Protein AF-A0A222MXR3-F1 (afdb_monomer_lite)

Organism: NCBI:txid522484

Secondary structure (DSSP, 8-state):
-HHHHHHHHHHHHHHHHHIIIIIHHHHHSPPPPTT----S-HHHHHHHHHHHHHHHHHHHHHHHHHHHHHHHH----SSHHHHHHHHHHHHHHHHHIIIIIIHHHHHHHHHHHTTSS-GGGGGSHHHHHHHHHHHHHHHHHHHHHHHHHHHHHHHHHHHHHTT-

Foldseek 3Di:
DLVVLLVLLVVLLVLLVCLVPPVLCCLQPPPQPPVRDDPDDPLRSLLVSLVSLLVSLVSQLVSLVVQLVVLQPDPDDPCSVVLNVLSVVLNVLSCCLNPVQSVVSNVQSVCCVVVVDPPCVCVDPVVVVSVVVSVVSSVVSSVSSVVSSVVSVVVVVVVVVVVD

InterPro domains:
  IPR025423 TMEM205-like [PF13664] (7-109)

Sequence (164 aa):
MRAVNLLLLASVIGIELFIGIVVTSYIFYPPSGLDGEILLDRFESGLIMTQIFLKFAYFLLFVSFVNAVYESFSKDKKLKILKIILSVIILALSLLFLFYYTLPMLDFQVQVMSKELDISYFASEDFASFHKQSELLAKILVIFQAILFFLSFKTADKAYNDKS

pLDDT: mean 90.75, std 10.68, range [54.34, 98.62]

Radius of gyration: 19.36 Å; chains: 1; bounding box: 43×36×61 Å

Structure (mmCIF, N/CA/C/O backbone):
data_AF-A0A222MXR3-F1
#
_entry.id   AF-A0A222MXR3-F1
#
loop_
_atom_site.group_PDB
_atom_site.id
_atom_site.type_symbol
_atom_site.label_atom_id
_atom_site.label_alt_id
_atom_site.label_comp_id
_atom_site.label_asym_id
_atom_site.label_entity_id
_atom_site.label_seq_id
_atom_site.pdbx_PDB_ins_code
_atom_site.Cartn_x
_atom_site.Cartn_y
_atom_site.Cartn_z
_atom_site.occupancy
_atom_site.B_iso_or_equiv
_atom_site.auth_seq_id
_atom_site.auth_comp_id
_atom_site.auth_asym_id
_atom_site.auth_atom_id
_atom_site.pdbx_PDB_model_num
ATOM 1 N N . MET A 1 1 ? -16.760 -10.266 14.654 1.00 69.56 1 MET A N 1
ATOM 2 C CA . MET A 1 1 ? -16.105 -9.229 13.818 1.00 69.56 1 MET A CA 1
ATOM 3 C C . MET A 1 1 ? -14.721 -8.811 14.332 1.00 69.56 1 MET A C 1
ATOM 5 O O . MET A 1 1 ? -13.843 -8.624 13.508 1.00 69.56 1 MET A O 1
ATOM 9 N N . ARG A 1 2 ? -14.469 -8.742 15.654 1.00 80.12 2 ARG A N 1
ATOM 10 C CA . ARG A 1 2 ? -13.138 -8.424 16.231 1.00 80.12 2 ARG A CA 1
ATOM 11 C C . ARG A 1 2 ? -11.989 -9.319 15.750 1.00 80.12 2 ARG A C 1
ATOM 13 O O . ARG A 1 2 ? -11.009 -8.809 15.226 1.00 80.12 2 ARG A O 1
ATOM 20 N N . ALA A 1 3 ? -12.132 -10.635 15.912 1.00 86.69 3 ALA A N 1
ATOM 21 C CA . ALA A 1 3 ? -11.108 -11.598 15.501 1.00 86.69 3 ALA A CA 1
ATOM 22 C C . ALA A 1 3 ? -10.828 -11.537 13.991 1.00 86.69 3 ALA A C 1
ATOM 24 O O . ALA A 1 3 ? -9.678 -11.588 13.583 1.00 86.69 3 ALA A O 1
ATOM 25 N N . VAL A 1 4 ? -11.873 -11.337 13.179 1.00 90.12 4 VAL A N 1
ATOM 26 C CA . VAL A 1 4 ? -11.747 -11.173 11.723 1.00 90.12 4 VAL A CA 1
ATOM 27 C C . VAL A 1 4 ? -10.930 -9.925 11.379 1.00 90.12 4 VAL A C 1
ATOM 29 O O . VAL A 1 4 ? -10.021 -10.020 10.569 1.00 90.12 4 VAL A O 1
ATOM 32 N N . ASN A 1 5 ? -11.180 -8.782 12.030 1.00 91.25 5 ASN A N 1
ATOM 33 C CA . ASN A 1 5 ? -10.395 -7.564 11.791 1.00 91.25 5 ASN A CA 1
ATOM 34 C C . ASN A 1 5 ? -8.907 -7.747 12.141 1.00 91.25 5 ASN A C 1
ATOM 36 O O . ASN A 1 5 ? -8.036 -7.340 11.378 1.00 91.25 5 ASN A O 1
ATOM 40 N N . LEU A 1 6 ? -8.616 -8.385 13.280 1.00 93.50 6 LEU A N 1
ATOM 41 C CA . LEU A 1 6 ? -7.241 -8.678 13.695 1.00 93.50 6 LEU A CA 1
ATOM 42 C C . LEU A 1 6 ? -6.551 -9.661 12.745 1.00 93.50 6 LEU A C 1
ATOM 44 O O . LEU A 1 6 ? -5.390 -9.450 12.410 1.00 93.50 6 LEU A O 1
ATOM 48 N N . LEU A 1 7 ? -7.266 -10.696 12.294 1.00 96.25 7 LEU A N 1
ATOM 49 C CA . LEU A 1 7 ? -6.756 -11.653 11.318 1.00 96.25 7 LEU A CA 1
ATOM 50 C C . LEU A 1 7 ? -6.414 -10.951 10.002 1.00 96.25 7 LEU A C 1
ATOM 52 O O . LEU A 1 7 ? -5.306 -11.117 9.513 1.00 96.25 7 LEU A O 1
ATOM 56 N N . LEU A 1 8 ? -7.321 -10.125 9.471 1.00 96.50 8 LEU A N 1
ATOM 57 C CA . LEU A 1 8 ? -7.091 -9.386 8.228 1.00 96.50 8 LEU A CA 1
ATOM 58 C C . LEU A 1 8 ? -5.893 -8.431 8.336 1.00 96.50 8 LEU A C 1
ATOM 60 O O . LEU A 1 8 ? -5.054 -8.422 7.439 1.00 96.50 8 LEU A O 1
ATOM 64 N N . LEU A 1 9 ? -5.771 -7.676 9.438 1.00 96.31 9 LEU A N 1
ATOM 65 C CA . LEU A 1 9 ? -4.597 -6.827 9.683 1.00 96.31 9 LEU A CA 1
ATOM 66 C C . LEU A 1 9 ? -3.303 -7.649 9.717 1.00 96.31 9 LEU A C 1
ATOM 68 O O . LEU A 1 9 ? -2.341 -7.298 9.041 1.00 96.31 9 LEU A O 1
ATOM 72 N N . ALA A 1 10 ? -3.286 -8.753 10.468 1.00 97.25 10 ALA A N 1
ATOM 73 C CA . ALA A 1 10 ? -2.116 -9.623 10.558 1.00 97.25 10 ALA A CA 1
ATOM 74 C C . ALA A 1 10 ? -1.749 -10.243 9.200 1.00 97.25 10 ALA A C 1
ATOM 76 O O . ALA A 1 10 ? -0.568 -10.335 8.870 1.00 97.25 10 ALA A O 1
ATOM 77 N N . SER A 1 11 ? -2.745 -10.631 8.397 1.00 97.75 11 SER A N 1
ATOM 78 C CA . SER A 1 11 ? -2.530 -11.166 7.052 1.00 97.75 11 SER A CA 1
ATOM 79 C C . SER A 1 11 ? -1.871 -10.146 6.130 1.00 97.75 11 SER A C 1
ATOM 81 O O . SER A 1 11 ? -0.906 -10.498 5.461 1.00 97.75 11 SER A O 1
ATOM 83 N N . VAL A 1 12 ? -2.340 -8.894 6.104 1.00 97.88 12 VAL A N 1
ATOM 84 C CA . VAL A 1 12 ? -1.731 -7.851 5.258 1.00 97.88 12 VAL A CA 1
ATOM 85 C C . VAL A 1 12 ? -0.287 -7.586 5.669 1.00 97.88 12 VAL A C 1
ATOM 87 O O . VAL A 1 12 ? 0.586 -7.633 4.809 1.00 97.88 12 VAL A O 1
ATOM 90 N N . ILE A 1 13 ? -0.021 -7.423 6.969 1.00 98.19 13 ILE A N 1
ATOM 91 C CA . ILE A 1 13 ? 1.339 -7.224 7.495 1.00 98.19 13 ILE A CA 1
ATOM 92 C C . ILE A 1 13 ? 2.255 -8.384 7.078 1.00 98.19 13 ILE A C 1
ATOM 94 O O . ILE A 1 13 ? 3.368 -8.170 6.602 1.00 98.19 13 ILE A O 1
ATOM 98 N N . GLY A 1 14 ? 1.787 -9.625 7.248 1.00 97.94 14 GLY A N 1
ATOM 99 C CA . GLY A 1 14 ? 2.554 -10.818 6.897 1.00 97.94 14 GLY A CA 1
ATOM 100 C C . GLY A 1 14 ? 2.844 -10.920 5.400 1.00 97.94 14 GLY A C 1
ATOM 101 O O . GLY A 1 14 ? 3.978 -11.205 5.019 1.00 97.94 14 GLY A O 1
ATOM 102 N N . ILE A 1 15 ? 1.845 -10.653 4.553 1.00 98.06 15 ILE A N 1
ATOM 103 C CA . ILE A 1 15 ? 2.003 -10.657 3.093 1.00 98.06 15 ILE A CA 1
ATOM 104 C C . ILE A 1 15 ? 2.985 -9.565 2.660 1.00 98.06 15 ILE A C 1
ATOM 106 O O . ILE A 1 15 ? 3.874 -9.844 1.863 1.00 98.06 15 ILE A O 1
ATOM 110 N N . GLU A 1 16 ? 2.868 -8.352 3.199 1.00 97.06 16 GLU A N 1
ATOM 111 C CA . GLU A 1 16 ? 3.726 -7.222 2.834 1.00 97.06 16 GLU A CA 1
ATOM 112 C C . GLU A 1 16 ? 5.199 -7.491 3.173 1.00 97.06 16 GLU A C 1
ATOM 114 O O . GLU A 1 16 ? 6.079 -7.312 2.330 1.00 97.06 16 GLU A O 1
ATOM 119 N N . LEU A 1 17 ? 5.468 -8.019 4.373 1.00 97.56 17 LEU A N 1
ATOM 120 C CA . LEU A 1 17 ? 6.814 -8.429 4.783 1.00 97.56 17 LEU A CA 1
ATOM 121 C C . LEU A 1 17 ? 7.351 -9.585 3.932 1.00 97.56 17 LEU A C 1
ATOM 123 O O . LEU A 1 17 ? 8.517 -9.570 3.535 1.00 97.56 17 LEU A O 1
ATOM 127 N N . PHE A 1 18 ? 6.514 -10.581 3.631 1.00 97.81 18 PHE A N 1
ATOM 128 C CA . PHE A 1 18 ? 6.911 -11.714 2.800 1.00 97.81 18 PHE A CA 1
ATOM 129 C C . PHE A 1 18 ? 7.252 -11.273 1.373 1.00 97.81 18 PHE A C 1
ATOM 131 O O . PHE A 1 18 ? 8.280 -11.685 0.835 1.00 97.81 18 PHE A O 1
ATOM 138 N N . ILE A 1 19 ? 6.440 -10.387 0.788 1.00 96.88 19 ILE A N 1
ATOM 139 C CA . ILE A 1 19 ? 6.707 -9.804 -0.526 1.00 96.88 19 ILE A CA 1
ATOM 140 C C . ILE A 1 19 ? 8.023 -9.020 -0.491 1.00 96.88 19 ILE A C 1
ATOM 142 O O . ILE A 1 19 ? 8.923 -9.296 -1.280 1.00 96.88 19 ILE A O 1
ATOM 146 N N . GLY A 1 20 ? 8.162 -8.090 0.458 1.00 93.19 20 GLY A N 1
ATOM 147 C CA . GLY A 1 20 ? 9.313 -7.193 0.540 1.00 93.19 20 GLY A CA 1
ATOM 148 C C . GLY A 1 20 ? 10.649 -7.907 0.758 1.00 93.19 20 GLY A C 1
ATOM 149 O O . GLY A 1 20 ? 11.654 -7.488 0.189 1.00 93.19 20 GLY A O 1
ATOM 150 N N . ILE A 1 21 ? 10.665 -8.992 1.537 1.00 93.19 21 ILE A N 1
ATOM 151 C CA . ILE A 1 21 ? 11.896 -9.694 1.928 1.00 93.19 21 ILE A CA 1
ATOM 152 C C . ILE A 1 21 ? 12.146 -10.922 1.042 1.00 93.19 21 ILE A C 1
ATOM 154 O O . ILE A 1 21 ? 13.214 -11.063 0.441 1.00 93.19 21 ILE A O 1
ATOM 158 N N . VAL A 1 22 ? 11.174 -11.832 0.965 1.00 94.12 22 VAL A N 1
ATOM 159 C CA . VAL A 1 22 ? 11.365 -13.159 0.360 1.00 94.12 22 VAL A CA 1
ATOM 160 C C . VAL A 1 22 ? 11.093 -13.124 -1.139 1.00 94.12 22 VAL A C 1
ATOM 162 O O . VAL A 1 22 ? 11.908 -13.592 -1.927 1.00 94.12 22 VAL A O 1
ATOM 165 N N . VAL A 1 23 ? 9.968 -12.546 -1.557 1.00 93.50 23 VAL A N 1
ATOM 166 C CA . VAL A 1 23 ? 9.587 -12.543 -2.978 1.00 93.50 23 VAL A CA 1
ATOM 167 C C . VAL A 1 23 ? 10.529 -11.656 -3.792 1.00 93.50 23 VAL A C 1
ATOM 169 O O . VAL A 1 23 ? 11.024 -12.096 -4.826 1.00 93.50 23 VAL A O 1
ATOM 172 N N . THR A 1 24 ? 10.847 -10.451 -3.304 1.00 91.50 24 THR A N 1
ATOM 173 C CA . THR A 1 24 ? 11.801 -9.548 -3.970 1.00 91.50 24 THR A CA 1
ATOM 174 C C . THR A 1 24 ? 13.162 -10.211 -4.184 1.00 91.50 24 THR A C 1
ATOM 176 O O . THR A 1 24 ? 13.719 -10.124 -5.276 1.00 91.50 24 THR A O 1
ATOM 179 N N . SER A 1 25 ? 13.705 -10.890 -3.164 1.00 89.19 25 SER A N 1
ATOM 180 C CA . SER A 1 25 ? 15.018 -11.535 -3.282 1.00 89.19 25 SER A CA 1
ATOM 181 C C . SER A 1 25 ? 15.008 -12.655 -4.319 1.00 89.19 25 SER A C 1
ATOM 183 O O . SER A 1 25 ? 15.924 -12.732 -5.130 1.00 89.19 25 SER A O 1
ATOM 185 N N . TYR A 1 26 ? 13.947 -13.459 -4.364 1.00 88.50 26 TYR A N 1
ATOM 186 C CA . TYR A 1 26 ? 13.839 -14.552 -5.328 1.00 88.50 26 TYR A CA 1
ATOM 187 C C . TYR A 1 26 ? 13.622 -14.075 -6.773 1.00 88.50 26 TYR A C 1
ATOM 189 O O . TYR A 1 26 ? 14.136 -14.685 -7.706 1.00 88.50 26 TYR A O 1
ATOM 197 N N . ILE A 1 27 ? 12.880 -12.979 -6.969 1.00 90.00 27 ILE A N 1
ATOM 198 C CA . ILE A 1 27 ? 12.574 -12.439 -8.304 1.00 90.00 27 ILE A CA 1
ATOM 199 C C . ILE A 1 27 ? 13.766 -11.695 -8.916 1.00 90.00 27 ILE A C 1
ATOM 201 O O . ILE A 1 27 ? 14.009 -11.821 -10.115 1.00 90.00 27 ILE A O 1
ATOM 205 N N . PHE A 1 28 ? 14.496 -10.903 -8.126 1.00 87.62 28 PHE A N 1
ATOM 206 C CA . PHE A 1 28 ? 15.604 -10.081 -8.635 1.00 87.62 28 PHE A CA 1
ATOM 207 C C . PHE A 1 28 ? 16.979 -10.746 -8.526 1.00 87.62 28 PHE A C 1
ATOM 209 O O . PHE A 1 28 ? 17.922 -10.285 -9.166 1.00 87.62 28 PHE A O 1
ATOM 216 N N . TYR A 1 29 ? 17.101 -11.817 -7.739 1.00 85.69 29 TYR A N 1
ATOM 217 C CA . TYR A 1 29 ? 18.329 -12.599 -7.592 1.00 85.69 29 TYR A CA 1
ATOM 218 C C . TYR A 1 29 ? 18.022 -14.100 -7.706 1.00 85.69 29 TYR A C 1
ATOM 220 O O . TYR A 1 29 ? 18.247 -14.848 -6.747 1.00 85.69 29 TYR A O 1
ATOM 228 N N . PRO A 1 30 ? 17.470 -14.560 -8.847 1.00 76.50 30 PRO A N 1
ATOM 229 C CA . PRO A 1 30 ? 17.190 -15.974 -9.037 1.00 76.50 30 PRO A CA 1
ATOM 230 C C . PRO A 1 30 ? 18.495 -16.782 -8.936 1.00 76.50 30 PRO A C 1
ATOM 232 O O . PRO A 1 30 ? 19.549 -16.300 -9.367 1.00 76.50 30 PRO A O 1
ATOM 235 N N . PRO A 1 31 ? 18.460 -18.008 -8.380 1.00 70.12 31 PRO A N 1
ATOM 236 C CA . PRO A 1 31 ? 19.606 -18.903 -8.447 1.00 70.12 31 PRO A CA 1
ATOM 237 C C . PRO A 1 31 ? 20.014 -19.070 -9.914 1.00 70.12 31 PRO A C 1
ATOM 239 O O . PRO A 1 31 ? 19.149 -19.253 -10.771 1.00 70.12 31 PRO A O 1
ATOM 242 N N . SER A 1 32 ? 21.312 -19.009 -10.206 1.00 63.72 32 SER A N 1
ATOM 243 C CA . SER A 1 32 ? 21.830 -19.315 -11.542 1.00 63.72 32 SER A CA 1
ATOM 244 C C . SER A 1 32 ? 21.294 -20.671 -12.005 1.00 63.72 32 SER A C 1
ATOM 246 O O . SER A 1 32 ? 21.290 -21.623 -11.217 1.00 63.72 32 SER A O 1
ATOM 248 N N . GLY A 1 33 ? 20.843 -20.755 -13.262 1.00 60.66 33 GLY A N 1
ATOM 249 C CA . GLY A 1 33 ? 20.399 -22.017 -13.855 1.00 60.66 33 GLY A CA 1
ATOM 250 C C . GLY A 1 33 ? 21.488 -23.095 -13.794 1.00 60.66 33 GLY A C 1
ATOM 251 O O . GLY A 1 33 ? 22.650 -22.802 -13.506 1.00 60.66 33 GLY A O 1
ATOM 252 N N . LEU A 1 34 ? 21.122 -24.345 -14.096 1.00 56.44 34 LEU A N 1
ATOM 253 C CA . LEU A 1 34 ? 22.047 -25.493 -14.088 1.00 56.44 34 LEU A CA 1
ATOM 254 C C . LEU A 1 34 ? 23.308 -25.268 -14.953 1.00 56.44 34 LEU A C 1
ATOM 256 O O . LEU A 1 34 ? 24.346 -25.843 -14.642 1.00 56.44 34 LEU A O 1
ATOM 260 N N . ASP A 1 35 ? 23.235 -24.361 -15.936 1.00 60.47 35 ASP A N 1
ATOM 261 C CA . ASP A 1 35 ? 24.318 -24.001 -16.861 1.00 60.47 35 ASP A CA 1
ATOM 262 C C . ASP A 1 35 ? 24.789 -22.529 -16.748 1.00 60.47 35 ASP A C 1
ATOM 264 O O . ASP A 1 35 ? 25.493 -22.023 -17.618 1.00 60.47 35 ASP A O 1
ATOM 268 N N . GLY A 1 36 ? 24.415 -21.807 -15.682 1.00 61.97 36 GLY A N 1
ATOM 269 C CA . GLY A 1 36 ? 24.824 -20.406 -15.481 1.00 61.97 36 GLY A CA 1
ATOM 270 C C . GLY A 1 36 ? 24.049 -19.366 -16.305 1.00 61.97 36 GLY A C 1
ATOM 271 O O . GLY A 1 36 ? 24.443 -18.200 -16.338 1.00 61.97 36 GLY A O 1
ATOM 272 N N . GLU A 1 37 ? 2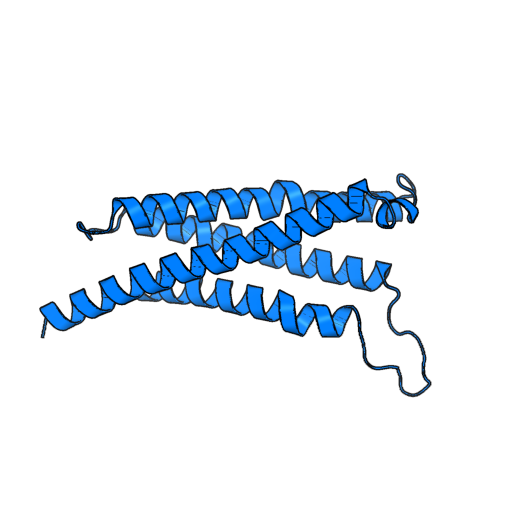2.946 -19.758 -16.947 1.00 64.25 37 GLU A N 1
ATOM 273 C CA . GLU A 1 37 ? 22.083 -18.852 -17.714 1.00 64.25 37 GLU A CA 1
ATOM 274 C C . GLU A 1 37 ? 21.338 -17.847 -16.815 1.00 64.25 37 GLU A C 1
ATOM 276 O O . GLU A 1 37 ? 20.877 -18.176 -15.715 1.00 64.25 37 GLU A O 1
ATOM 281 N N . ILE A 1 38 ? 21.204 -16.609 -17.308 1.00 63.25 38 ILE A N 1
ATOM 282 C CA . ILE A 1 38 ? 20.361 -15.570 -16.705 1.00 63.25 38 ILE A CA 1
ATOM 283 C C . ILE A 1 38 ? 18.904 -15.941 -16.996 1.00 63.25 38 ILE A C 1
ATOM 285 O O . ILE A 1 38 ? 18.461 -15.856 -18.136 1.00 63.25 38 ILE A O 1
ATOM 289 N N . LEU A 1 39 ? 18.171 -16.372 -15.965 1.00 65.06 39 LEU A N 1
ATOM 290 C CA . LEU A 1 39 ? 16.799 -16.876 -16.108 1.00 65.06 39 LEU A CA 1
ATOM 291 C C . LEU A 1 39 ? 15.755 -15.775 -16.363 1.00 65.06 39 LEU A C 1
ATOM 293 O O . LEU A 1 39 ? 14.717 -16.060 -16.952 1.00 65.06 39 LEU A O 1
ATOM 297 N N . LEU A 1 40 ? 16.009 -14.550 -15.893 1.00 74.25 40 LEU A N 1
ATOM 298 C CA . LEU A 1 40 ? 15.144 -13.377 -16.054 1.00 74.25 40 LEU A CA 1
ATOM 299 C C . LEU A 1 40 ? 16.012 -12.124 -16.180 1.00 74.25 40 LEU A C 1
ATOM 301 O O . LEU A 1 40 ? 16.896 -11.904 -15.345 1.00 74.25 40 LEU A O 1
ATOM 305 N N . ASP A 1 41 ? 15.747 -11.286 -17.183 1.00 86.38 41 ASP A N 1
ATOM 306 C CA . ASP A 1 41 ? 16.310 -9.934 -17.208 1.00 86.38 41 ASP A CA 1
ATOM 307 C C . ASP A 1 41 ? 15.671 -9.055 -16.113 1.00 86.38 41 ASP A C 1
ATOM 309 O O . ASP A 1 41 ? 14.537 -9.281 -15.681 1.00 86.38 41 ASP A O 1
ATOM 313 N N . ARG A 1 42 ? 16.374 -8.004 -15.662 1.00 86.56 42 ARG A N 1
ATOM 314 C CA . ARG A 1 42 ? 15.861 -7.089 -14.625 1.00 86.56 42 ARG A CA 1
ATOM 315 C C . ARG A 1 42 ? 14.511 -6.485 -14.992 1.00 86.56 42 ARG A C 1
ATOM 317 O O . ARG A 1 42 ? 13.690 -6.282 -14.095 1.00 86.56 42 ARG A O 1
ATOM 324 N N . PHE A 1 43 ? 14.286 -6.174 -16.269 1.00 90.44 43 PHE A N 1
ATOM 325 C CA . PHE A 1 43 ? 13.003 -5.638 -16.706 1.00 90.44 43 PHE A CA 1
ATOM 326 C C . PHE A 1 43 ? 11.886 -6.680 -16.559 1.00 90.44 43 PHE A C 1
ATOM 328 O O . PHE A 1 43 ? 10.827 -6.369 -16.015 1.00 90.44 43 PHE A O 1
ATOM 335 N N . GLU A 1 44 ? 12.145 -7.932 -16.937 1.00 91.38 44 GLU A N 1
ATOM 336 C CA . GLU A 1 44 ? 11.195 -9.044 -16.804 1.00 91.38 44 GLU A CA 1
ATOM 337 C C . GLU A 1 44 ? 10.864 -9.341 -15.336 1.00 91.38 44 GLU A C 1
ATOM 339 O O . GLU A 1 44 ? 9.691 -9.456 -14.970 1.00 91.38 44 GLU A O 1
ATOM 344 N N . SER A 1 45 ? 11.875 -9.363 -14.464 1.00 92.69 45 SER A N 1
ATOM 345 C CA . SER A 1 45 ? 11.688 -9.429 -13.009 1.00 92.69 45 SER A CA 1
ATOM 346 C C . SER A 1 45 ? 10.809 -8.279 -12.500 1.00 92.69 45 SER A C 1
ATOM 348 O O . SER A 1 45 ? 9.907 -8.486 -11.683 1.00 92.69 45 SER A O 1
ATOM 350 N N . GLY A 1 46 ? 11.021 -7.067 -13.023 1.00 93.69 46 GLY A N 1
ATOM 351 C CA . GLY A 1 46 ? 10.201 -5.894 -12.733 1.00 93.69 46 GLY A CA 1
ATOM 352 C C . GLY A 1 46 ? 8.736 -6.052 -13.151 1.00 93.69 46 GLY A C 1
ATOM 353 O O . GLY A 1 46 ? 7.849 -5.672 -12.386 1.00 93.69 46 GLY A O 1
ATOM 354 N N . LEU A 1 47 ? 8.459 -6.643 -14.318 1.00 95.44 47 LEU A N 1
ATOM 355 C CA . LEU A 1 47 ? 7.090 -6.916 -14.779 1.00 95.44 47 LEU A CA 1
ATOM 356 C C . LEU A 1 47 ? 6.357 -7.857 -13.815 1.00 95.44 47 LEU A C 1
ATOM 358 O O . LEU A 1 47 ? 5.218 -7.593 -13.422 1.00 95.44 47 LEU A O 1
ATOM 362 N N . ILE A 1 48 ? 7.023 -8.934 -13.387 1.00 95.50 48 ILE A N 1
ATOM 363 C CA . ILE A 1 48 ? 6.452 -9.897 -12.435 1.00 95.50 48 ILE A CA 1
ATOM 364 C C . ILE A 1 48 ? 6.180 -9.212 -11.089 1.00 95.50 48 ILE A C 1
ATOM 366 O O . ILE A 1 48 ? 5.088 -9.358 -10.530 1.00 95.50 48 ILE A O 1
ATOM 370 N N . MET A 1 49 ? 7.138 -8.430 -10.580 1.00 95.38 49 MET A N 1
ATOM 371 C CA . MET A 1 49 ? 7.001 -7.756 -9.288 1.00 95.38 49 MET A CA 1
ATOM 372 C C . MET A 1 49 ? 5.838 -6.756 -9.276 1.00 95.38 49 MET A C 1
ATOM 374 O O . MET A 1 49 ? 5.059 -6.736 -8.319 1.00 95.38 49 MET A O 1
ATOM 378 N N . THR A 1 50 ? 5.656 -5.978 -10.347 1.00 96.56 50 THR A N 1
ATOM 379 C CA . THR A 1 50 ? 4.521 -5.049 -10.470 1.00 96.56 50 THR A CA 1
ATOM 380 C C . THR A 1 50 ? 3.183 -5.779 -10.398 1.00 96.56 50 THR A C 1
ATOM 382 O O . THR A 1 50 ? 2.273 -5.322 -9.710 1.00 96.56 50 THR A O 1
ATOM 385 N N . GLN A 1 51 ? 3.048 -6.945 -11.037 1.00 97.62 51 GLN A N 1
ATOM 386 C CA . GLN A 1 51 ? 1.808 -7.730 -10.985 1.00 97.62 51 GLN A CA 1
ATOM 387 C C . GLN A 1 51 ? 1.507 -8.266 -9.579 1.00 97.62 51 GLN A C 1
ATOM 389 O O . GLN A 1 51 ? 0.346 -8.306 -9.158 1.00 97.62 51 GLN A O 1
ATOM 394 N N . ILE A 1 52 ? 2.539 -8.663 -8.831 1.00 97.56 52 ILE A N 1
ATOM 395 C CA . ILE A 1 52 ? 2.399 -9.083 -7.430 1.00 97.56 52 ILE A CA 1
ATOM 396 C C . ILE A 1 52 ? 1.938 -7.902 -6.574 1.00 97.56 52 ILE A C 1
ATOM 398 O O . ILE A 1 52 ? 0.952 -8.029 -5.842 1.00 97.56 52 ILE A O 1
ATOM 402 N N . PHE A 1 53 ? 2.589 -6.744 -6.710 1.00 97.06 53 PHE A N 1
ATOM 403 C CA . PHE A 1 53 ? 2.201 -5.539 -5.983 1.00 97.06 53 PHE A CA 1
ATOM 404 C C . PHE A 1 53 ? 0.811 -5.036 -6.358 1.00 97.06 53 PHE A C 1
ATOM 406 O O . PHE A 1 53 ? 0.091 -4.601 -5.470 1.00 97.06 53 PHE A O 1
ATOM 413 N N . LEU A 1 54 ? 0.383 -5.153 -7.616 1.00 98.31 54 LEU A N 1
ATOM 414 C CA . LEU A 1 54 ? -0.967 -4.777 -8.038 1.00 98.31 54 LEU A CA 1
ATOM 415 C C . LEU A 1 54 ? -2.034 -5.608 -7.320 1.00 98.31 54 LEU A C 1
ATOM 417 O O . LEU A 1 54 ? -2.974 -5.061 -6.741 1.00 98.31 54 LEU A O 1
ATOM 421 N N . LYS A 1 55 ? -1.866 -6.935 -7.296 1.00 98.31 55 LYS A N 1
ATOM 422 C CA . LYS A 1 55 ? -2.778 -7.839 -6.577 1.00 98.31 55 LYS A CA 1
ATOM 423 C C . LYS A 1 55 ? -2.769 -7.559 -5.076 1.00 98.31 55 LYS A C 1
ATOM 425 O O . LYS A 1 55 ? -3.830 -7.513 -4.452 1.00 98.31 55 LYS A O 1
ATOM 430 N N . PHE A 1 56 ? -1.584 -7.336 -4.508 1.00 98.25 56 PHE A N 1
ATOM 431 C CA . PHE A 1 56 ? -1.442 -6.961 -3.107 1.00 98.25 56 PHE A CA 1
ATOM 432 C C . PHE A 1 56 ? -2.114 -5.617 -2.800 1.00 98.25 56 PHE A C 1
ATOM 434 O O . PHE A 1 56 ? -2.840 -5.530 -1.819 1.00 98.25 56 PHE A O 1
ATOM 441 N N . ALA A 1 57 ? -1.955 -4.601 -3.648 1.00 98.31 57 ALA A N 1
ATOM 442 C CA . ALA A 1 57 ? -2.515 -3.268 -3.454 1.00 98.31 57 ALA A CA 1
ATOM 443 C C . ALA A 1 57 ? -4.050 -3.291 -3.408 1.00 98.31 57 ALA A C 1
ATOM 445 O O . ALA A 1 57 ? -4.647 -2.645 -2.546 1.00 98.31 57 ALA A O 1
ATOM 446 N N . TYR A 1 58 ? -4.703 -4.088 -4.261 1.00 98.44 58 TYR A N 1
ATOM 447 C CA . TYR A 1 58 ? -6.153 -4.295 -4.172 1.00 98.44 58 TYR A CA 1
ATOM 448 C C . TYR A 1 58 ? -6.567 -4.989 -2.870 1.00 98.44 58 TYR A C 1
ATOM 450 O O . TYR A 1 58 ? -7.545 -4.580 -2.239 1.00 98.44 58 TYR A O 1
ATOM 458 N N . PHE A 1 59 ? -5.825 -6.013 -2.438 1.00 98.44 59 PHE A N 1
ATOM 459 C CA . PHE A 1 59 ? -6.105 -6.705 -1.179 1.00 98.44 59 PHE A CA 1
ATOM 460 C C . PHE A 1 59 ? -5.895 -5.795 0.043 1.00 98.44 59 PHE A C 1
ATOM 462 O O . PHE A 1 59 ? -6.750 -5.732 0.926 1.00 98.44 59 PHE A O 1
ATOM 469 N N . LEU A 1 60 ? -4.804 -5.029 0.059 1.00 98.50 60 LEU A N 1
ATOM 470 C CA . LEU A 1 60 ? -4.500 -4.003 1.052 1.00 98.50 60 LEU A CA 1
ATOM 471 C C . LEU A 1 60 ? -5.614 -2.949 1.118 1.00 98.50 60 LEU A C 1
ATOM 473 O O . LEU A 1 60 ? -6.080 -2.603 2.206 1.00 98.50 60 LEU A O 1
ATOM 477 N N . LEU A 1 61 ? -6.081 -2.457 -0.033 1.00 98.50 61 LEU A N 1
ATOM 478 C CA . LEU A 1 61 ? -7.167 -1.482 -0.094 1.00 98.50 61 LEU A CA 1
ATOM 479 C C . LEU A 1 61 ? -8.475 -2.057 0.468 1.00 98.50 61 LEU A C 1
ATOM 481 O O . LEU A 1 61 ? -9.155 -1.406 1.259 1.00 98.50 61 LEU A O 1
ATOM 485 N N . PHE A 1 62 ? -8.806 -3.298 0.114 1.00 98.31 62 PHE A N 1
ATOM 486 C CA . PHE A 1 62 ? -9.971 -3.985 0.664 1.00 98.31 62 PHE A CA 1
ATOM 487 C C . PHE A 1 62 ? -9.890 -4.112 2.194 1.00 98.31 62 PHE A C 1
ATOM 489 O O . PHE A 1 62 ? -10.830 -3.742 2.901 1.00 98.31 62 PHE A O 1
ATOM 496 N N . VAL A 1 63 ? -8.760 -4.588 2.724 1.00 98.06 63 VAL A N 1
ATOM 497 C CA . VAL A 1 63 ? -8.581 -4.773 4.171 1.00 98.06 63 VAL A CA 1
ATOM 498 C C . VAL A 1 63 ? -8.578 -3.441 4.916 1.00 98.06 63 VAL A C 1
ATOM 500 O O . VAL A 1 63 ? -9.224 -3.330 5.958 1.00 98.06 63 VAL A O 1
ATOM 503 N N . SER A 1 64 ? -7.901 -2.419 4.392 1.00 98.12 64 SER A N 1
ATOM 504 C CA . SER A 1 64 ? -7.884 -1.084 5.003 1.00 98.12 64 SER A CA 1
ATOM 505 C C . SER A 1 64 ? -9.276 -0.446 5.025 1.00 98.12 64 SER A C 1
ATOM 507 O O . SER A 1 64 ? -9.655 0.147 6.036 1.00 98.12 64 SER A O 1
ATOM 509 N N . PHE A 1 65 ? -10.086 -0.647 3.981 1.00 97.75 65 PHE A N 1
ATOM 510 C CA . PHE A 1 65 ? -11.481 -0.209 3.961 1.00 97.75 65 PHE A CA 1
ATOM 511 C C . PHE A 1 65 ? -12.321 -0.924 5.028 1.00 97.75 65 PHE A C 1
ATOM 513 O O . PHE A 1 65 ? -12.993 -0.272 5.831 1.00 97.75 65 PHE A O 1
ATOM 520 N N . VAL A 1 66 ? -12.242 -2.260 5.094 1.00 95.88 66 VAL A N 1
ATOM 521 C CA . VAL A 1 66 ? -12.932 -3.056 6.126 1.00 95.88 66 VAL A CA 1
ATOM 522 C C . VAL A 1 66 ? -12.520 -2.607 7.529 1.00 95.88 66 VAL A C 1
ATOM 524 O O . VAL A 1 66 ? -13.372 -2.474 8.412 1.00 95.88 66 VAL A O 1
ATOM 527 N N . ASN A 1 67 ? -11.233 -2.331 7.735 1.00 95.25 67 ASN A N 1
ATOM 528 C CA . ASN A 1 67 ? -10.700 -1.885 9.013 1.00 95.25 67 ASN A CA 1
ATOM 529 C C . ASN A 1 67 ? -11.217 -0.490 9.413 1.00 95.25 67 ASN A C 1
ATOM 531 O O . ASN A 1 67 ? -11.681 -0.315 10.541 1.00 95.25 67 ASN A O 1
ATOM 535 N N . ALA A 1 68 ? -11.226 0.471 8.484 1.00 95.31 68 ALA A N 1
ATOM 536 C CA . ALA A 1 68 ? -11.749 1.816 8.725 1.00 95.31 68 ALA A CA 1
ATOM 537 C C . ALA A 1 68 ? -13.246 1.803 9.081 1.00 95.31 68 ALA A C 1
ATOM 539 O O . ALA A 1 68 ? -13.681 2.474 10.026 1.00 95.31 68 ALA A O 1
ATOM 540 N N . VAL A 1 69 ? -14.038 0.981 8.382 1.00 94.19 69 VAL A N 1
ATOM 541 C CA . VAL A 1 69 ? -15.452 0.751 8.717 1.00 94.19 69 VAL A CA 1
ATOM 542 C C . VAL A 1 69 ? -15.570 0.136 10.114 1.00 94.19 69 VAL A C 1
ATOM 544 O O . VAL A 1 69 ? -16.328 0.628 10.952 1.00 94.19 69 VAL A O 1
ATOM 547 N N . TYR A 1 70 ? -14.794 -0.909 10.402 1.00 92.06 70 TYR A N 1
ATOM 548 C CA . TYR A 1 70 ? -14.835 -1.604 11.685 1.00 92.06 70 TYR A CA 1
ATOM 549 C C . TYR A 1 70 ? -14.508 -0.682 12.876 1.00 92.06 70 TYR A C 1
ATOM 551 O O . TYR A 1 70 ? -15.256 -0.667 13.861 1.00 92.06 70 TYR A O 1
ATOM 559 N N . GLU A 1 71 ? -13.438 0.115 12.802 1.00 90.31 71 GLU A N 1
ATOM 560 C CA . GLU A 1 71 ? -13.052 1.017 13.896 1.00 90.31 71 GLU A CA 1
ATOM 561 C C . GLU A 1 71 ? -14.059 2.158 14.099 1.00 90.31 71 GLU A C 1
ATOM 563 O O . GLU A 1 71 ? -14.334 2.546 15.240 1.00 90.31 71 GLU A O 1
ATOM 568 N N . SER A 1 72 ? -14.712 2.621 13.029 1.00 88.38 72 SER A N 1
ATOM 569 C CA . SER A 1 72 ? -15.775 3.634 13.108 1.00 88.38 72 SER A CA 1
ATOM 570 C C . SER A 1 72 ? -16.960 3.169 13.972 1.00 88.38 72 SER A C 1
ATOM 572 O O . SER A 1 72 ? -17.467 3.916 14.822 1.00 88.38 72 SER A O 1
ATOM 574 N N . PHE A 1 73 ? -17.352 1.897 13.837 1.00 86.88 73 PHE A N 1
ATOM 575 C CA . PHE A 1 73 ? -18.450 1.286 14.601 1.00 86.88 73 PHE A CA 1
ATOM 576 C C . PHE A 1 73 ? -18.020 0.661 15.938 1.00 86.88 73 PHE A C 1
ATOM 578 O O . PHE A 1 73 ? -18.859 0.165 16.699 1.00 86.88 73 PHE A O 1
ATOM 585 N N . SER A 1 74 ? -16.732 0.704 16.281 1.00 81.25 74 SER A N 1
ATOM 586 C CA . SER A 1 74 ? -16.232 0.161 17.542 1.00 81.25 74 SER A CA 1
ATOM 587 C C . SER A 1 74 ? -16.795 0.929 18.753 1.00 81.25 74 SER A C 1
ATOM 589 O O . SER A 1 74 ? -16.847 2.164 18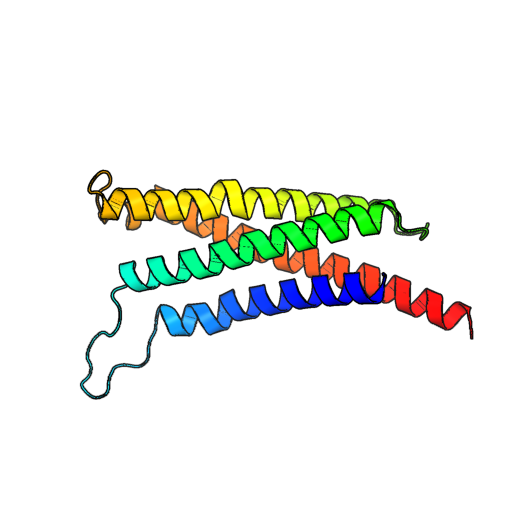.786 1.00 81.25 74 SER A O 1
ATOM 591 N N . LYS A 1 75 ? -17.246 0.186 19.777 1.00 73.69 75 LYS A N 1
ATOM 592 C CA . LYS A 1 75 ? -17.822 0.721 21.035 1.00 73.69 75 LYS A CA 1
ATOM 593 C C . LYS A 1 75 ? -16.775 1.094 22.089 1.00 73.69 75 LYS A C 1
ATOM 595 O O . LYS A 1 75 ? -17.124 1.519 23.187 1.00 73.69 75 LYS A O 1
ATOM 600 N N . ASP A 1 76 ? -15.505 0.882 21.786 1.00 70.38 76 ASP A N 1
ATOM 601 C CA . ASP A 1 76 ? -14.423 1.116 22.727 1.00 70.38 76 ASP A CA 1
ATOM 602 C C . ASP A 1 76 ? -14.152 2.620 22.879 1.00 70.38 76 ASP A C 1
ATOM 604 O O . ASP A 1 76 ? -13.969 3.296 21.876 1.00 70.38 76 ASP A O 1
ATOM 608 N N . LYS A 1 77 ? -14.179 3.160 24.108 1.00 71.44 77 LYS A N 1
ATOM 609 C CA . LYS A 1 77 ? -14.199 4.618 24.357 1.00 71.44 77 LYS A CA 1
ATOM 610 C C . LYS A 1 77 ? -12.817 5.246 24.551 1.00 71.44 77 LYS A C 1
ATOM 612 O O . LYS A 1 77 ? -12.645 6.410 24.210 1.00 71.44 77 LYS A O 1
ATOM 617 N N . LYS A 1 78 ? -11.833 4.516 25.092 1.00 74.50 78 LYS A N 1
ATOM 618 C CA . LYS A 1 78 ? -10.545 5.115 25.507 1.00 74.50 78 LYS A CA 1
ATOM 619 C C . LYS A 1 78 ? -9.609 5.433 24.343 1.00 74.50 78 LYS A C 1
ATOM 621 O O . LYS A 1 78 ? -8.939 6.455 24.375 1.00 74.50 78 LYS A O 1
ATOM 626 N N . LEU A 1 79 ? -9.562 4.569 23.330 1.00 82.31 79 LEU A N 1
ATOM 627 C CA . LEU A 1 79 ? -8.649 4.703 22.186 1.00 82.31 79 LEU A CA 1
ATOM 628 C C . LEU A 1 79 ? -9.391 4.870 20.855 1.00 82.31 79 LEU A C 1
ATOM 630 O O . LEU A 1 79 ? -8.797 4.692 19.794 1.00 82.31 79 LEU A O 1
ATOM 634 N N . LYS A 1 80 ? -10.690 5.195 20.901 1.00 85.25 80 LYS A N 1
ATOM 635 C CA . LYS A 1 80 ? -11.553 5.223 19.714 1.00 85.25 80 LYS A CA 1
ATOM 636 C C . LYS A 1 80 ? -11.013 6.141 18.627 1.00 85.25 80 LYS A C 1
ATOM 638 O O . LYS A 1 80 ? -10.827 5.718 17.496 1.00 85.25 80 LYS A O 1
ATOM 643 N N . ILE A 1 81 ? -10.757 7.393 19.002 1.00 88.62 81 ILE A N 1
ATOM 644 C CA . ILE A 1 81 ? -10.371 8.450 18.067 1.00 88.62 81 ILE A CA 1
ATOM 645 C C . ILE A 1 81 ? -9.022 8.116 17.430 1.00 88.62 81 ILE A C 1
ATOM 647 O O . ILE A 1 81 ? -8.896 8.192 16.215 1.00 88.62 81 ILE A O 1
ATOM 651 N N . LEU A 1 82 ? -8.049 7.664 18.229 1.00 92.00 82 LEU A N 1
ATOM 652 C CA . LEU A 1 82 ? -6.732 7.272 17.729 1.00 92.00 82 LEU A CA 1
ATOM 653 C C . LEU A 1 82 ? -6.821 6.119 16.719 1.00 92.00 82 LEU A C 1
ATOM 655 O O . LEU A 1 82 ? -6.215 6.204 15.657 1.00 92.00 82 LEU A O 1
ATOM 659 N N . LYS A 1 83 ? -7.596 5.067 17.020 1.00 93.12 83 LYS A N 1
ATOM 660 C CA . LYS A 1 83 ? -7.777 3.930 16.103 1.00 93.12 83 LYS A CA 1
ATOM 661 C C . LYS A 1 83 ? -8.490 4.331 14.816 1.00 93.12 83 LYS A C 1
ATOM 663 O O . LYS A 1 83 ? -8.061 3.913 13.748 1.00 93.12 83 LYS A O 1
ATOM 668 N N . ILE A 1 84 ? -9.513 5.186 14.904 1.00 93.94 84 ILE A N 1
ATOM 669 C CA . ILE A 1 84 ? -10.203 5.725 13.725 1.00 93.94 84 ILE A CA 1
ATOM 670 C C . ILE A 1 84 ? -9.229 6.531 12.864 1.00 93.94 84 ILE A C 1
ATOM 672 O O . ILE A 1 84 ? -9.085 6.222 11.685 1.00 93.94 84 ILE A O 1
ATOM 676 N N . ILE A 1 85 ? -8.515 7.503 13.441 1.00 95.12 85 ILE A N 1
ATOM 677 C CA . ILE A 1 85 ? -7.537 8.319 12.706 1.00 95.12 85 ILE A CA 1
ATOM 678 C C . ILE A 1 85 ? -6.494 7.421 12.037 1.00 95.12 85 ILE A C 1
ATOM 680 O O . ILE A 1 85 ? -6.244 7.564 10.845 1.00 95.12 85 ILE A O 1
ATOM 684 N N . LEU A 1 86 ? -5.935 6.458 12.771 1.00 96.56 86 LEU A N 1
AT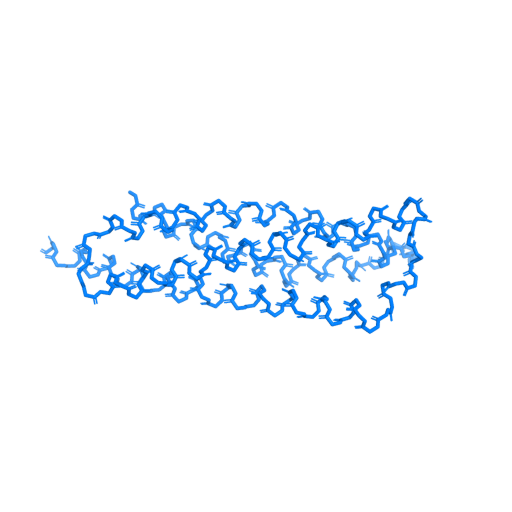OM 685 C CA . LEU A 1 86 ? -4.925 5.552 12.235 1.00 96.56 86 LEU A CA 1
ATOM 686 C C . LEU A 1 86 ? -5.480 4.675 11.101 1.00 96.56 86 LEU A C 1
ATOM 688 O O . LEU A 1 86 ? -4.822 4.530 10.076 1.00 96.56 86 LEU A O 1
ATOM 692 N N . SER A 1 87 ? -6.704 4.153 11.235 1.00 97.00 87 SER A N 1
ATOM 693 C CA . SER A 1 87 ? -7.363 3.368 10.181 1.00 97.00 87 SER A CA 1
ATOM 694 C C . SER A 1 87 ? -7.637 4.189 8.914 1.00 97.00 87 SER A C 1
ATOM 696 O O . SER A 1 87 ? -7.430 3.700 7.806 1.00 97.00 87 SER A O 1
ATOM 698 N N . VAL A 1 88 ? -8.024 5.461 9.065 1.00 97.62 88 VAL A N 1
ATOM 699 C CA . VAL A 1 88 ? -8.250 6.385 7.944 1.00 97.62 88 VAL A CA 1
ATOM 700 C C . VAL A 1 88 ? -6.932 6.748 7.265 1.00 97.62 88 VAL A C 1
ATOM 702 O O . VAL A 1 88 ? -6.873 6.769 6.039 1.00 97.62 88 VAL A O 1
ATOM 705 N N . ILE A 1 89 ? -5.863 6.977 8.034 1.00 98.31 89 ILE A N 1
ATOM 706 C CA . ILE A 1 89 ? -4.523 7.204 7.481 1.00 98.31 89 ILE A CA 1
ATOM 707 C C . ILE A 1 89 ? -4.066 5.976 6.687 1.00 98.31 89 ILE A C 1
ATOM 709 O O . ILE A 1 89 ? -3.631 6.127 5.552 1.00 98.31 89 ILE A O 1
ATOM 713 N N . ILE A 1 90 ? -4.205 4.760 7.227 1.00 98.50 90 ILE A N 1
ATOM 714 C CA . ILE A 1 90 ? -3.841 3.527 6.508 1.00 98.50 90 ILE A CA 1
ATOM 715 C C . ILE A 1 90 ? -4.645 3.392 5.212 1.00 98.50 90 ILE A C 1
ATOM 717 O O . ILE A 1 90 ? -4.065 3.068 4.178 1.00 98.50 90 ILE A O 1
ATOM 721 N N . LEU A 1 91 ? -5.951 3.672 5.236 1.00 98.62 91 LEU A N 1
ATOM 722 C CA . LEU A 1 91 ? -6.785 3.662 4.032 1.00 98.62 91 LEU A CA 1
ATOM 723 C C . LEU A 1 91 ? -6.301 4.690 2.997 1.00 98.62 91 LEU A C 1
ATOM 725 O O . LEU A 1 91 ? -6.149 4.351 1.826 1.00 98.62 91 LEU A O 1
ATOM 729 N N . ALA A 1 92 ? -5.996 5.918 3.419 1.00 98.56 92 ALA A N 1
ATOM 730 C CA . ALA A 1 92 ? -5.473 6.959 2.535 1.00 98.56 92 ALA A CA 1
ATOM 731 C C . ALA A 1 92 ? -4.110 6.581 1.928 1.00 98.56 92 ALA A C 1
ATOM 733 O O . ALA A 1 92 ? -3.902 6.744 0.728 1.00 98.56 92 ALA A O 1
ATOM 734 N N . LEU A 1 93 ? -3.198 6.021 2.728 1.00 98.62 93 LEU A N 1
ATOM 735 C CA . LEU A 1 93 ? -1.904 5.533 2.245 1.00 98.62 93 LEU A CA 1
ATOM 736 C C . LEU A 1 93 ? -2.060 4.320 1.316 1.00 98.62 93 LEU A C 1
ATOM 738 O O . LEU A 1 93 ? -1.309 4.199 0.356 1.00 98.62 93 LEU A O 1
ATOM 742 N N . SER A 1 94 ? -3.054 3.457 1.546 1.00 98.62 94 SER A N 1
ATOM 743 C CA . SER A 1 94 ? -3.365 2.316 0.668 1.00 98.62 94 SER A CA 1
ATOM 744 C C . SER A 1 94 ? -3.900 2.778 -0.689 1.00 98.62 94 SER A C 1
ATOM 746 O O . SER A 1 94 ? -3.507 2.249 -1.727 1.00 98.62 94 SER A O 1
ATOM 748 N N . LEU A 1 95 ? -4.759 3.805 -0.694 1.00 98.62 95 LEU A N 1
ATOM 749 C CA . LEU A 1 95 ? -5.208 4.474 -1.918 1.00 98.62 95 LEU A CA 1
ATOM 750 C C . LEU A 1 95 ? -4.024 5.090 -2.667 1.00 98.62 95 LEU A C 1
ATOM 752 O O . LEU A 1 95 ? -3.896 4.887 -3.871 1.00 98.62 95 LEU A O 1
ATOM 756 N N . LEU A 1 96 ? -3.137 5.793 -1.957 1.00 98.50 96 LEU A N 1
ATOM 757 C CA . LEU A 1 96 ? -1.928 6.367 -2.543 1.00 98.50 96 LEU A CA 1
ATOM 758 C C . LEU A 1 96 ? -1.028 5.273 -3.145 1.00 98.50 96 LEU A C 1
ATOM 760 O O . LEU A 1 96 ? -0.574 5.400 -4.278 1.00 98.50 96 LEU A O 1
ATOM 764 N N . PHE A 1 97 ? -0.823 4.167 -2.430 1.00 98.38 97 PHE A N 1
ATOM 765 C CA . PHE A 1 97 ? -0.010 3.043 -2.889 1.00 98.38 97 PHE A CA 1
ATOM 766 C C . PHE A 1 97 ? -0.543 2.425 -4.188 1.00 98.38 97 PHE A C 1
ATOM 768 O O . PHE A 1 97 ? 0.224 2.185 -5.123 1.00 98.38 97 PHE A O 1
ATOM 775 N N . LEU A 1 98 ? -1.859 2.216 -4.283 1.00 98.56 98 LEU A N 1
ATOM 776 C CA . LEU A 1 98 ? -2.487 1.684 -5.490 1.00 98.56 98 LEU A CA 1
ATOM 777 C C . LEU A 1 98 ? -2.484 2.703 -6.638 1.00 98.56 98 LEU A C 1
ATOM 779 O O . LEU A 1 98 ? -1.946 2.424 -7.707 1.00 98.56 98 LEU A O 1
ATOM 783 N N . PHE A 1 99 ? -3.098 3.869 -6.428 1.00 98.44 99 PHE A N 1
ATOM 784 C CA . PHE A 1 99 ? -3.433 4.795 -7.512 1.00 98.44 99 PHE A CA 1
ATOM 785 C C . PHE A 1 99 ? -2.270 5.675 -7.958 1.00 98.44 99 PHE A C 1
ATOM 787 O O . PHE A 1 99 ? -2.210 6.027 -9.131 1.00 98.44 99 PHE A O 1
ATOM 794 N N . TYR A 1 100 ? -1.363 6.036 -7.051 1.00 98.06 100 TYR A N 1
ATOM 795 C CA . TYR A 1 100 ? -0.255 6.937 -7.371 1.00 98.06 100 TYR A CA 1
ATOM 796 C C . TYR A 1 100 ? 1.055 6.200 -7.656 1.00 98.06 100 TYR A C 1
ATOM 798 O O . TYR A 1 100 ? 1.871 6.696 -8.423 1.00 98.06 100 TYR A O 1
ATOM 806 N N . TYR A 1 101 ? 1.263 5.014 -7.081 1.00 97.94 101 TYR A N 1
ATOM 807 C CA . TYR A 1 101 ? 2.509 4.271 -7.288 1.00 97.94 101 TYR A CA 1
ATOM 808 C C . TYR A 1 101 ? 2.328 3.027 -8.155 1.00 97.94 101 TYR A C 1
ATOM 810 O O . TYR A 1 101 ? 3.002 2.879 -9.170 1.00 97.94 101 TYR A O 1
ATOM 818 N N . THR A 1 102 ? 1.403 2.138 -7.797 1.00 98.00 102 THR A N 1
ATOM 819 C CA . THR A 1 102 ? 1.334 0.811 -8.424 1.00 98.00 102 THR A CA 1
ATOM 820 C C . THR A 1 102 ? 0.724 0.849 -9.827 1.00 98.00 102 THR A C 1
ATOM 822 O O . THR A 1 102 ? 1.280 0.251 -10.746 1.00 98.00 102 THR A O 1
ATOM 825 N N . LEU A 1 103 ? -0.388 1.567 -10.021 1.00 98.25 103 LEU A N 1
ATOM 826 C CA . LEU A 1 103 ? -0.987 1.730 -11.350 1.00 98.25 103 LEU A CA 1
ATOM 827 C C . LEU A 1 103 ? -0.074 2.515 -12.310 1.00 98.25 103 LEU A C 1
ATOM 829 O O . LEU A 1 103 ? 0.110 2.040 -13.428 1.00 98.25 103 LEU A O 1
ATOM 833 N N . PRO A 1 104 ? 0.570 3.629 -11.908 1.00 97.94 104 PRO A N 1
ATOM 834 C CA . PRO A 1 104 ? 1.521 4.305 -12.791 1.00 97.94 104 PRO A CA 1
ATOM 835 C C . PRO A 1 104 ? 2.773 3.478 -13.099 1.00 97.94 104 PRO A C 1
ATOM 837 O O . PRO A 1 104 ? 3.247 3.510 -14.226 1.00 97.94 104 PRO A O 1
ATOM 840 N N . MET A 1 105 ? 3.279 2.671 -12.155 1.00 97.62 105 MET A N 1
ATOM 841 C CA . MET A 1 105 ? 4.374 1.730 -12.440 1.00 97.62 105 MET A CA 1
ATOM 842 C C . MET A 1 105 ? 3.999 0.745 -13.557 1.00 97.62 105 MET A C 1
ATOM 844 O O . MET A 1 105 ? 4.800 0.497 -14.458 1.00 97.62 105 MET A O 1
ATOM 848 N N . LEU A 1 106 ? 2.780 0.195 -13.509 1.00 97.88 106 LEU A N 1
ATOM 849 C CA . LEU A 1 106 ? 2.262 -0.665 -14.572 1.00 97.88 106 LEU A CA 1
ATOM 850 C C . LEU A 1 106 ? 2.158 0.094 -15.900 1.00 97.88 106 LEU A C 1
ATOM 852 O O . LEU A 1 106 ? 2.538 -0.443 -16.936 1.00 97.88 106 LEU A O 1
ATOM 856 N N . ASP A 1 107 ? 1.675 1.333 -15.865 1.00 97.75 107 ASP A N 1
ATOM 857 C CA . ASP A 1 107 ? 1.532 2.172 -17.052 1.00 97.75 107 ASP A CA 1
ATOM 858 C C . ASP A 1 107 ? 2.888 2.461 -17.719 1.00 97.75 107 ASP A C 1
ATOM 860 O O . ASP A 1 107 ? 3.039 2.237 -18.917 1.00 97.75 107 ASP A O 1
ATOM 864 N N . PHE A 1 108 ? 3.923 2.816 -16.946 1.00 97.19 108 PHE A N 1
ATOM 865 C CA . PHE A 1 108 ? 5.286 2.988 -17.469 1.00 97.19 108 PHE A CA 1
ATOM 866 C C . PHE A 1 108 ? 5.801 1.722 -18.162 1.00 97.19 108 PHE A C 1
ATOM 868 O O . PHE A 1 108 ? 6.400 1.790 -19.235 1.00 97.19 108 PHE A O 1
ATOM 875 N N . GLN A 1 109 ? 5.548 0.549 -17.576 1.00 96.69 109 GLN A N 1
ATOM 876 C CA . GLN A 1 109 ? 5.936 -0.731 -18.169 1.00 96.69 109 GLN A CA 1
ATOM 877 C C . GLN A 1 109 ? 5.181 -1.014 -19.476 1.00 96.69 109 GLN A C 1
ATOM 879 O O . GLN A 1 109 ? 5.793 -1.456 -20.450 1.00 96.69 109 GLN A O 1
ATOM 884 N N . VAL A 1 110 ? 3.879 -0.716 -19.528 1.00 97.19 110 VAL A N 1
ATOM 885 C CA . VAL A 1 110 ? 3.055 -0.852 -20.741 1.00 97.19 110 VAL A CA 1
ATOM 886 C C . VAL A 1 110 ? 3.526 0.095 -21.846 1.00 97.19 110 VAL A C 1
ATOM 888 O O . VAL A 1 110 ? 3.630 -0.331 -22.998 1.00 97.19 110 VAL A O 1
ATOM 891 N N . GLN A 1 111 ? 3.866 1.342 -21.515 1.00 97.25 111 GLN A N 1
ATOM 892 C CA . GLN A 1 111 ? 4.391 2.314 -22.476 1.00 97.25 111 GLN A CA 1
ATOM 893 C C . GLN A 1 111 ? 5.741 1.868 -23.056 1.00 97.25 111 GLN A C 1
ATOM 895 O O . GLN A 1 111 ? 5.951 1.978 -24.265 1.00 97.25 111 GLN A O 1
ATOM 900 N N . VAL A 1 112 ? 6.631 1.286 -22.240 1.00 96.00 112 VAL A N 1
ATOM 901 C CA . VAL A 1 112 ? 7.895 0.707 -22.737 1.00 96.00 112 VAL A CA 1
ATOM 902 C C . VAL A 1 112 ? 7.644 -0.481 -23.662 1.00 96.00 112 VAL A C 1
ATOM 904 O O . VAL A 1 112 ? 8.212 -0.549 -24.752 1.00 96.00 112 VAL A O 1
ATOM 907 N N . MET A 1 113 ? 6.740 -1.392 -23.290 1.00 94.69 113 MET A N 1
ATOM 908 C CA . MET A 1 113 ? 6.367 -2.522 -24.150 1.00 94.69 113 MET A CA 1
ATOM 909 C C . MET A 1 113 ? 5.727 -2.075 -25.474 1.00 94.69 113 MET A C 1
ATOM 911 O O . MET A 1 113 ? 5.917 -2.726 -26.503 1.00 94.69 113 MET A O 1
ATOM 915 N N . SER A 1 114 ? 5.004 -0.955 -25.458 1.00 96.06 114 SER A N 1
ATOM 916 C CA . SER A 1 114 ? 4.336 -0.368 -26.627 1.00 96.06 114 SER A CA 1
ATOM 917 C C . SER A 1 114 ? 5.240 0.568 -27.440 1.00 96.06 114 SER A C 1
ATOM 919 O O . SER A 1 114 ? 4.814 1.066 -28.480 1.00 96.06 114 SER A O 1
ATOM 921 N N . LYS A 1 115 ? 6.500 0.763 -27.015 1.00 94.75 115 LYS A N 1
ATOM 922 C CA . LYS A 1 115 ? 7.494 1.679 -27.614 1.00 94.75 115 LYS A CA 1
ATOM 923 C C . LYS A 1 115 ? 7.110 3.165 -27.563 1.00 94.75 115 LYS A C 1
ATOM 925 O O . LYS A 1 115 ? 7.640 3.960 -28.335 1.00 94.75 115 LYS A O 1
ATOM 930 N N . GLU A 1 116 ? 6.208 3.537 -26.663 1.00 95.94 116 GLU A N 1
ATOM 931 C CA . GLU A 1 116 ? 5.844 4.933 -26.378 1.00 95.94 116 GLU A CA 1
ATOM 932 C C . GLU A 1 116 ? 6.836 5.585 -25.404 1.00 95.94 116 GLU A C 1
ATOM 934 O O . GLU A 1 116 ? 7.013 6.802 -25.410 1.00 95.94 116 GLU A O 1
ATOM 939 N N . LEU A 1 117 ? 7.521 4.759 -24.608 1.00 95.19 117 LEU A N 1
ATOM 940 C CA . LEU A 1 117 ? 8.561 5.150 -23.665 1.00 95.19 117 LEU A CA 1
ATOM 941 C C . LEU A 1 117 ? 9.825 4.317 -23.914 1.00 95.19 117 LEU A C 1
ATOM 943 O O . LEU A 1 117 ? 9.747 3.130 -24.231 1.00 95.19 117 LEU A O 1
ATOM 947 N N . ASP A 1 118 ? 11.001 4.925 -23.778 1.00 94.81 118 ASP A N 1
ATOM 948 C CA . ASP A 1 118 ? 12.271 4.207 -23.909 1.00 94.81 118 ASP A CA 1
ATOM 949 C C . ASP A 1 118 ? 12.615 3.467 -22.605 1.00 94.81 118 ASP A C 1
ATOM 951 O O . ASP A 1 118 ? 12.399 3.987 -21.508 1.00 94.81 118 ASP A O 1
ATOM 955 N N . ILE A 1 119 ? 13.191 2.263 -22.704 1.00 93.50 119 ILE A N 1
ATOM 956 C CA . ILE A 1 119 ? 13.568 1.455 -21.532 1.00 93.50 119 ILE A CA 1
ATOM 957 C C . ILE A 1 119 ? 14.585 2.165 -20.620 1.00 93.50 119 ILE A C 1
ATOM 959 O O . ILE A 1 119 ? 14.608 1.920 -19.413 1.00 93.50 119 ILE A O 1
ATOM 963 N N . SER A 1 120 ? 15.381 3.095 -21.161 1.00 93.62 120 SER A N 1
ATOM 964 C CA . SER A 1 120 ? 16.296 3.947 -20.392 1.00 93.62 120 SER A CA 1
ATOM 965 C C . SER A 1 120 ? 15.591 4.837 -19.366 1.00 93.62 120 SER A C 1
ATOM 967 O O . SER A 1 120 ? 16.237 5.275 -18.413 1.00 93.62 120 SER A O 1
ATOM 969 N N . TYR A 1 121 ? 14.270 5.036 -19.471 1.00 93.50 121 TYR A N 1
ATOM 970 C CA . TYR A 1 121 ? 13.484 5.710 -18.437 1.00 93.50 121 TYR A CA 1
ATOM 971 C C . TYR A 1 121 ? 13.663 5.058 -17.059 1.00 93.50 121 TYR A C 1
ATOM 973 O O . TYR A 1 121 ? 13.793 5.760 -16.057 1.00 93.50 121 TYR A O 1
ATOM 981 N N . PHE A 1 122 ? 13.774 3.727 -16.993 1.00 93.31 122 PHE A N 1
ATOM 982 C CA . PHE A 1 122 ? 13.996 2.995 -15.740 1.00 93.31 122 PHE A CA 1
ATOM 983 C C . PHE A 1 122 ? 15.398 3.198 -15.136 1.00 93.31 122 PHE A C 1
ATOM 985 O O . PHE A 1 122 ? 15.645 2.784 -14.004 1.00 93.31 122 PHE A O 1
ATOM 992 N N . ALA A 1 123 ? 16.308 3.856 -15.859 1.00 92.69 123 ALA A N 1
ATOM 993 C CA . ALA A 1 123 ? 17.613 4.293 -15.366 1.00 92.69 123 ALA A CA 1
ATOM 994 C C . ALA A 1 123 ? 17.651 5.792 -14.999 1.00 92.69 123 ALA A C 1
ATOM 996 O O . ALA A 1 123 ? 18.690 6.285 -14.561 1.00 92.69 123 ALA A O 1
ATOM 997 N N . SER A 1 124 ? 16.544 6.522 -15.178 1.00 95.38 124 SER A N 1
ATOM 998 C CA . SER A 1 124 ? 16.466 7.958 -14.892 1.00 95.38 124 SER A CA 1
ATOM 999 C C . SER A 1 124 ? 16.412 8.269 -13.391 1.00 95.38 124 SER A C 1
ATOM 1001 O O . SER A 1 124 ? 15.947 7.465 -12.576 1.00 95.38 124 SER A O 1
ATOM 1003 N N . GLU A 1 125 ? 16.844 9.479 -13.021 1.00 96.50 125 GLU A N 1
ATOM 1004 C CA . GLU A 1 125 ? 16.718 9.988 -11.647 1.00 96.50 125 GLU A CA 1
ATOM 1005 C C . GLU A 1 125 ? 15.250 10.121 -11.213 1.00 96.50 125 GLU A C 1
ATOM 1007 O O . GLU A 1 125 ? 14.916 9.832 -10.060 1.00 96.50 125 GLU A O 1
ATOM 1012 N N . ASP A 1 126 ? 14.367 10.485 -12.147 1.00 94.81 126 ASP A N 1
ATOM 1013 C CA . ASP A 1 126 ? 12.927 10.603 -11.912 1.00 94.81 126 ASP A CA 1
ATOM 1014 C C . ASP A 1 126 ? 12.327 9.259 -11.493 1.00 94.81 126 ASP A C 1
ATOM 1016 O O . ASP A 1 126 ? 11.653 9.166 -10.461 1.00 94.81 126 ASP A O 1
ATOM 1020 N N . PHE A 1 127 ? 12.635 8.192 -12.238 1.00 95.50 127 PHE A N 1
ATOM 1021 C CA . PHE A 1 127 ? 12.194 6.845 -11.892 1.00 95.50 127 PHE A CA 1
ATOM 1022 C C . PHE A 1 127 ? 12.788 6.374 -10.560 1.00 95.50 127 PHE A C 1
ATOM 1024 O O . PHE A 1 127 ? 12.071 5.827 -9.720 1.00 95.50 127 PHE A O 1
ATOM 1031 N N . ALA A 1 128 ? 14.083 6.611 -10.328 1.00 96.06 128 ALA A N 1
ATOM 1032 C CA . ALA A 1 128 ? 14.739 6.221 -9.082 1.00 96.06 128 ALA A CA 1
ATOM 1033 C C . ALA A 1 128 ? 14.086 6.887 -7.857 1.00 96.06 128 ALA A C 1
ATOM 1035 O O . ALA A 1 128 ? 13.848 6.233 -6.835 1.00 96.06 128 ALA A O 1
ATOM 1036 N N . SER A 1 129 ? 13.748 8.175 -7.967 1.00 97.19 129 SER A N 1
ATOM 1037 C CA . SER A 1 129 ? 13.022 8.915 -6.934 1.00 97.19 129 SER A CA 1
ATOM 1038 C C . SER A 1 129 ? 11.610 8.361 -6.728 1.00 97.19 129 SER A C 1
ATOM 1040 O O . SER A 1 129 ? 11.229 8.067 -5.593 1.00 97.19 129 SER A O 1
ATOM 1042 N N . PHE A 1 130 ? 10.857 8.150 -7.811 1.00 97.25 130 PHE A N 1
ATOM 1043 C CA . PHE A 1 130 ? 9.509 7.579 -7.777 1.00 97.25 130 PHE A CA 1
ATOM 1044 C C . PHE A 1 130 ? 9.483 6.197 -7.104 1.00 97.25 130 PHE A C 1
ATOM 1046 O O . PHE A 1 130 ? 8.705 5.960 -6.174 1.00 97.25 130 PHE A O 1
ATOM 1053 N N . HIS A 1 131 ? 10.386 5.301 -7.511 1.00 95.62 131 HIS A N 1
ATOM 1054 C CA . HIS A 1 131 ? 10.497 3.955 -6.957 1.00 95.62 131 HIS A CA 1
ATOM 1055 C C . HIS A 1 131 ? 10.835 3.986 -5.460 1.00 95.62 131 HIS A C 1
ATOM 1057 O O . HIS A 1 131 ? 10.147 3.356 -4.653 1.00 95.62 131 HIS A O 1
ATOM 1063 N N . LYS A 1 132 ? 11.822 4.793 -5.056 1.00 97.12 132 LYS A N 1
ATOM 1064 C CA . LYS A 1 132 ? 12.216 4.939 -3.647 1.00 97.12 132 LYS A CA 1
ATOM 1065 C C . LYS A 1 132 ? 11.086 5.480 -2.768 1.00 97.12 132 LYS A C 1
ATOM 1067 O O . LYS A 1 132 ? 10.923 5.039 -1.630 1.00 97.12 132 LYS A O 1
ATOM 1072 N N . GLN A 1 133 ? 10.299 6.428 -3.275 1.00 97.88 133 GLN A N 1
ATOM 1073 C CA . GLN A 1 133 ? 9.139 6.956 -2.555 1.00 97.88 133 GLN A CA 1
ATOM 1074 C C . GLN A 1 133 ? 8.061 5.881 -2.354 1.00 97.88 133 GLN A C 1
ATOM 1076 O O . GLN A 1 133 ? 7.517 5.767 -1.254 1.00 97.88 133 GLN A O 1
ATOM 1081 N N . SER A 1 134 ? 7.808 5.051 -3.371 1.00 97.06 134 SER A N 1
ATOM 1082 C CA . SER A 1 134 ? 6.864 3.930 -3.265 1.00 97.06 134 SER A CA 1
ATOM 1083 C C . SER A 1 134 ? 7.295 2.897 -2.212 1.00 97.06 134 SER A C 1
ATOM 1085 O O . SER A 1 134 ? 6.478 2.445 -1.409 1.00 97.06 134 SER A O 1
ATOM 1087 N N . GLU A 1 135 ? 8.593 2.591 -2.140 1.00 96.25 135 GLU A N 1
ATOM 1088 C CA . GLU A 1 135 ? 9.159 1.670 -1.151 1.00 96.25 135 GLU A CA 1
ATOM 1089 C C . GLU A 1 135 ? 9.038 2.232 0.272 1.00 96.25 135 GLU A C 1
ATOM 1091 O O . GLU A 1 135 ? 8.679 1.522 1.216 1.00 96.25 135 GLU A O 1
ATOM 1096 N N . LEU A 1 136 ? 9.310 3.531 0.438 1.00 98.12 136 LEU A N 1
ATOM 1097 C CA . LEU A 1 136 ? 9.145 4.209 1.718 1.00 98.12 136 LEU A CA 1
ATOM 1098 C C . LEU A 1 136 ? 7.683 4.183 2.180 1.00 98.12 136 LEU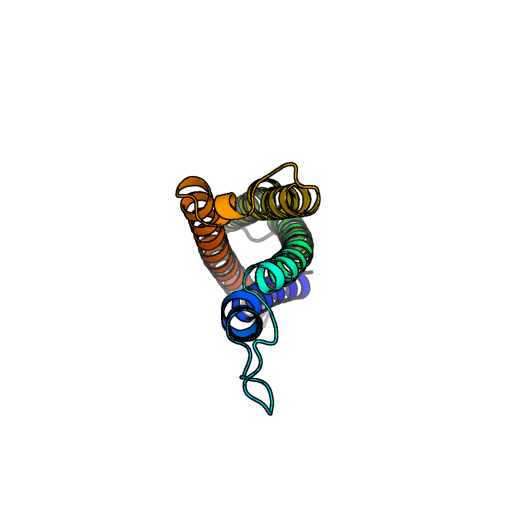 A C 1
ATOM 1100 O O . LEU A 1 136 ? 7.421 3.930 3.357 1.00 98.12 136 LEU A O 1
ATOM 1104 N N . LEU A 1 137 ? 6.737 4.408 1.265 1.00 98.25 137 LEU A N 1
ATOM 1105 C CA . LEU A 1 137 ? 5.310 4.341 1.566 1.00 98.25 137 LEU A CA 1
ATOM 1106 C C . LEU A 1 137 ? 4.899 2.950 2.072 1.00 98.25 137 LEU A C 1
ATOM 1108 O O . LEU A 1 137 ? 4.211 2.869 3.089 1.00 98.25 137 LEU A O 1
ATOM 1112 N N . ALA A 1 138 ? 5.352 1.876 1.415 1.00 97.06 138 ALA A N 1
ATOM 1113 C CA . ALA A 1 138 ? 5.097 0.499 1.854 1.00 97.06 138 ALA A CA 1
ATOM 1114 C C . ALA A 1 138 ? 5.645 0.247 3.274 1.00 97.06 138 ALA A C 1
ATOM 1116 O O . ALA A 1 138 ? 4.947 -0.224 4.169 1.00 97.06 138 ALA A O 1
ATOM 1117 N N . LYS A 1 139 ? 6.873 0.693 3.564 1.00 97.50 139 LYS A N 1
ATOM 1118 C CA . LYS A 1 139 ? 7.442 0.590 4.922 1.00 97.50 139 LYS A CA 1
ATOM 1119 C C . LYS A 1 139 ? 6.594 1.314 5.973 1.00 97.50 139 LYS A C 1
ATOM 1121 O O . LYS A 1 139 ? 6.365 0.776 7.056 1.00 97.50 139 LYS A O 1
ATOM 1126 N N . ILE A 1 140 ? 6.115 2.521 5.663 1.00 98.38 140 ILE A N 1
ATOM 1127 C CA . ILE A 1 140 ? 5.235 3.291 6.557 1.00 98.38 140 ILE A CA 1
ATOM 1128 C C . ILE A 1 140 ? 3.900 2.562 6.767 1.00 98.38 140 ILE A C 1
ATOM 1130 O O . ILE A 1 140 ? 3.416 2.501 7.900 1.00 98.38 140 ILE A O 1
ATOM 1134 N N . LEU A 1 141 ? 3.330 1.979 5.708 1.00 98.31 141 LEU A N 1
ATOM 1135 C CA . LEU A 1 141 ? 2.103 1.183 5.767 1.00 98.31 141 LEU A CA 1
ATOM 1136 C C . LEU A 1 141 ? 2.234 0.016 6.750 1.00 98.31 141 LEU A C 1
ATOM 1138 O O . LEU A 1 141 ? 1.429 -0.053 7.681 1.00 98.31 141 LEU A O 1
ATOM 1142 N N . VAL A 1 142 ? 3.272 -0.822 6.629 1.00 98.06 142 VAL A N 1
ATOM 1143 C CA . VAL A 1 142 ? 3.524 -1.934 7.570 1.00 98.06 142 VAL A CA 1
ATOM 1144 C C . VAL A 1 142 ? 3.589 -1.440 9.014 1.00 98.06 142 VAL A C 1
ATOM 1146 O O . VAL A 1 142 ? 2.971 -2.026 9.905 1.00 98.06 142 VAL A O 1
ATOM 1149 N N . ILE A 1 143 ? 4.315 -0.345 9.266 1.00 98.38 143 ILE A N 1
ATOM 1150 C CA . ILE A 1 143 ? 4.476 0.208 10.617 1.00 98.38 143 ILE A CA 1
ATOM 1151 C C . ILE A 1 143 ? 3.120 0.650 11.180 1.00 98.38 143 ILE A C 1
ATOM 1153 O O . ILE A 1 143 ? 2.775 0.302 12.311 1.00 98.38 143 ILE A O 1
ATOM 1157 N N . PHE A 1 144 ? 2.324 1.390 10.410 1.00 98.31 144 PHE A N 1
ATOM 1158 C CA . PHE A 1 144 ? 1.024 1.880 10.875 1.00 98.31 144 PHE A CA 1
ATOM 1159 C C . PHE A 1 144 ? 0.015 0.749 11.071 1.00 98.31 144 PHE A C 1
ATOM 1161 O O . PHE A 1 144 ? -0.695 0.737 12.080 1.00 98.31 144 PHE A O 1
ATOM 1168 N N . GLN A 1 145 ? -0.011 -0.230 10.166 1.00 98.12 145 GLN A N 1
ATOM 1169 C CA . GLN A 1 145 ? -0.821 -1.438 10.316 1.00 98.12 145 GLN A CA 1
ATOM 1170 C C . GLN A 1 145 ? -0.433 -2.210 11.584 1.00 98.12 145 GLN A C 1
ATOM 1172 O O . GLN A 1 145 ? -1.315 -2.606 12.347 1.00 98.12 145 GLN A O 1
ATOM 1177 N N . ALA A 1 146 ? 0.866 -2.375 11.858 1.00 97.69 146 ALA A N 1
ATOM 1178 C CA . ALA A 1 146 ? 1.354 -3.046 13.061 1.00 97.69 146 ALA A CA 1
ATOM 1179 C C . ALA A 1 146 ? 0.952 -2.294 14.339 1.00 97.69 146 ALA A C 1
ATOM 1181 O O . ALA A 1 146 ? 0.433 -2.904 15.277 1.00 97.69 146 ALA A O 1
ATOM 1182 N N . ILE A 1 147 ? 1.109 -0.965 14.369 1.00 96.88 147 ILE A N 1
ATOM 1183 C CA . ILE A 1 147 ? 0.645 -0.135 15.492 1.00 96.88 147 ILE A CA 1
ATOM 1184 C C . ILE A 1 147 ? -0.859 -0.344 15.712 1.00 96.88 147 ILE A C 1
ATOM 1186 O O . ILE A 1 147 ? -1.290 -0.609 16.838 1.00 96.88 147 ILE A O 1
ATOM 1190 N N . LEU A 1 148 ? -1.667 -0.279 14.648 1.00 95.75 148 LEU A N 1
ATOM 1191 C CA . LEU A 1 148 ? -3.113 -0.461 14.752 1.00 95.75 148 LEU A CA 1
ATOM 1192 C C . LEU A 1 148 ? -3.488 -1.868 15.229 1.00 95.75 148 LEU A C 1
ATOM 1194 O O . LEU A 1 148 ? -4.393 -2.013 16.058 1.00 95.75 148 LEU A O 1
ATOM 1198 N N . PHE A 1 149 ? -2.778 -2.892 14.758 1.00 95.62 149 PHE A N 1
ATOM 1199 C CA . PHE A 1 149 ? -2.949 -4.272 15.192 1.00 95.62 149 PHE A CA 1
ATOM 1200 C C . PHE A 1 149 ? -2.733 -4.409 16.703 1.00 95.62 149 PHE A C 1
ATOM 1202 O O . PHE A 1 149 ? -3.635 -4.869 17.404 1.00 95.62 149 PHE A O 1
ATOM 1209 N N . PHE A 1 150 ? -1.598 -3.944 17.236 1.00 93.69 150 PHE A N 1
ATOM 1210 C CA . PHE A 1 150 ? -1.298 -4.078 18.666 1.00 93.69 150 PHE A CA 1
ATOM 1211 C C . PHE A 1 150 ? -2.237 -3.250 19.554 1.00 93.69 150 PHE A C 1
ATOM 1213 O O . PHE A 1 150 ? -2.649 -3.718 20.621 1.00 93.69 150 PHE A O 1
ATOM 1220 N N . LEU A 1 151 ? -2.649 -2.054 19.113 1.00 90.94 151 LEU A N 1
ATOM 1221 C CA . LEU A 1 151 ? -3.663 -1.260 19.820 1.00 90.94 151 LEU A CA 1
ATOM 1222 C C . LEU A 1 151 ? -5.015 -1.989 19.876 1.00 90.94 151 LEU A C 1
ATOM 1224 O O . LEU A 1 151 ? -5.684 -2.016 20.917 1.00 90.94 151 LEU A O 1
ATOM 1228 N N . SER A 1 152 ? -5.410 -2.607 18.765 1.00 87.62 152 SER A N 1
ATOM 1229 C CA . SER A 1 152 ? -6.659 -3.362 18.651 1.00 87.62 152 SER A CA 1
ATOM 1230 C C . SER A 1 152 ? -6.617 -4.662 19.459 1.00 87.62 152 SER A C 1
ATOM 1232 O O . SER A 1 152 ? -7.602 -5.004 20.116 1.00 87.62 152 SER A O 1
ATOM 1234 N N . PHE A 1 153 ? -5.469 -5.341 19.487 1.00 86.81 153 PHE A N 1
ATOM 1235 C CA . PHE A 1 153 ? -5.243 -6.559 20.262 1.00 86.81 153 PHE A CA 1
ATOM 1236 C C . PHE A 1 153 ? -5.295 -6.297 21.771 1.00 86.81 153 PHE A C 1
ATOM 1238 O O . PHE A 1 153 ? -6.073 -6.934 22.476 1.00 86.81 153 PHE A O 1
ATOM 1245 N N . LYS A 1 154 ? -4.562 -5.291 22.269 1.00 81.00 154 LYS A N 1
ATOM 1246 C CA . LYS A 1 154 ? -4.567 -4.915 23.697 1.00 81.00 154 LYS A CA 1
ATOM 1247 C C . LYS A 1 154 ? -5.965 -4.544 24.195 1.00 81.00 154 LYS A C 1
ATOM 1249 O O . LYS A 1 154 ? -6.340 -4.842 25.326 1.00 81.00 154 LYS A O 1
ATOM 1254 N N . THR A 1 155 ? -6.751 -3.895 23.336 1.00 76.31 155 THR A N 1
ATOM 1255 C CA . THR A 1 155 ? -8.161 -3.607 23.620 1.00 76.31 155 THR A CA 1
ATOM 1256 C C . THR A 1 155 ? -8.980 -4.897 23.766 1.00 76.31 155 THR A C 1
ATOM 1258 O O . THR A 1 155 ? -9.855 -4.982 24.629 1.00 76.31 155 THR A O 1
ATOM 1261 N N . ALA A 1 156 ? -8.738 -5.884 22.899 1.00 72.62 156 ALA A N 1
ATOM 1262 C CA . ALA A 1 156 ? -9.468 -7.146 22.892 1.00 72.62 156 ALA A CA 1
ATOM 1263 C C . ALA A 1 156 ? -9.160 -7.998 24.130 1.00 72.62 156 ALA A C 1
ATOM 1265 O O . ALA A 1 156 ? -10.100 -8.477 24.758 1.00 72.62 156 ALA A O 1
ATOM 1266 N N . ASP A 1 157 ? -7.884 -8.110 24.500 1.00 74.06 157 ASP A N 1
ATOM 1267 C CA . ASP A 1 157 ? -7.426 -8.854 25.678 1.00 74.06 157 ASP A CA 1
ATOM 1268 C C . ASP A 1 157 ? -8.052 -8.311 26.972 1.00 74.06 157 ASP A C 1
ATOM 1270 O O . ASP A 1 157 ? -8.706 -9.035 27.721 1.00 74.06 157 ASP A O 1
ATOM 1274 N N . LYS A 1 158 ? -8.003 -6.988 27.169 1.00 71.12 158 LYS A N 1
ATOM 1275 C CA . LYS A 1 158 ? -8.637 -6.356 28.331 1.00 71.12 158 LYS A CA 1
ATOM 1276 C C . LYS A 1 158 ? -10.145 -6.630 28.411 1.00 71.12 158 LYS A C 1
ATOM 1278 O O . LYS A 1 158 ? -10.665 -6.924 29.479 1.00 71.12 158 LYS A O 1
ATOM 1283 N N . ALA A 1 159 ? -10.853 -6.548 27.283 1.00 71.31 159 ALA A N 1
ATOM 1284 C CA . ALA A 1 159 ? -12.296 -6.784 27.247 1.00 71.31 159 ALA A CA 1
ATOM 1285 C C . ALA A 1 15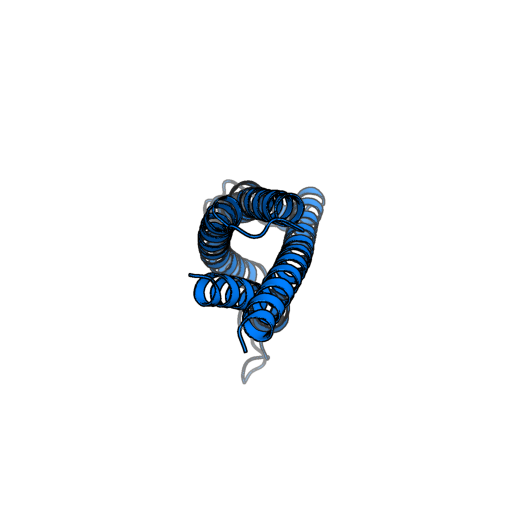9 ? -12.694 -8.249 27.514 1.00 71.31 159 ALA A C 1
ATOM 1287 O O . ALA A 1 159 ? 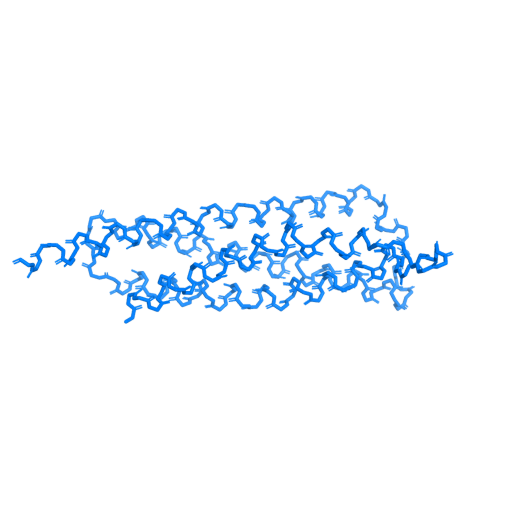-13.864 -8.499 27.812 1.00 71.31 159 ALA A O 1
ATOM 1288 N N . TYR A 1 160 ? -11.769 -9.200 27.347 1.00 71.44 160 TYR A N 1
ATOM 1289 C CA . TYR A 1 160 ? -11.953 -10.603 27.715 1.00 71.44 160 TYR A CA 1
ATOM 1290 C C . TYR A 1 160 ? -11.723 -10.806 29.218 1.00 71.44 160 TYR A C 1
ATOM 1292 O O . TYR A 1 160 ? -12.590 -11.360 29.886 1.00 71.44 160 TYR A O 1
ATOM 1300 N N . ASN A 1 161 ? -10.622 -10.266 29.751 1.00 74.56 161 ASN A N 1
ATOM 1301 C CA . ASN A 1 161 ? -10.261 -10.398 31.166 1.00 74.56 161 ASN A CA 1
ATOM 1302 C C . ASN A 1 161 ? -11.240 -9.672 32.111 1.00 74.56 161 ASN A C 1
ATOM 1304 O O . ASN A 1 161 ? -11.518 -10.173 33.189 1.00 74.56 161 ASN A O 1
ATOM 1308 N N . ASP A 1 162 ? -11.840 -8.546 31.699 1.00 72.19 162 ASP A N 1
ATOM 1309 C CA . ASP A 1 162 ? -12.867 -7.844 32.495 1.00 72.19 162 ASP A CA 1
ATOM 1310 C C . ASP A 1 162 ? -14.215 -8.619 32.576 1.00 72.19 162 ASP A C 1
ATOM 1312 O O . ASP A 1 162 ? -15.151 -8.162 33.235 1.00 72.19 162 ASP A O 1
ATOM 1316 N N . LYS A 1 163 ? -14.363 -9.755 31.871 1.00 65.56 163 LYS A N 1
ATOM 1317 C CA . LYS A 1 163 ? -15.583 -10.588 31.847 1.00 65.56 163 LYS A CA 1
ATOM 1318 C C . LYS A 1 163 ? -15.450 -11.945 32.554 1.00 65.56 163 LYS A C 1
ATOM 1320 O O . LYS A 1 163 ? -16.470 -12.632 32.638 1.00 65.56 163 LYS A O 1
ATOM 1325 N N . SER A 1 164 ? -14.252 -12.344 32.993 1.00 54.34 164 SER A N 1
ATOM 1326 C CA . SER A 1 164 ? -14.021 -13.572 33.780 1.00 54.34 164 SER A CA 1
ATOM 1327 C C . SER A 1 164 ? -13.975 -13.262 35.266 1.00 54.34 164 SER A C 1
ATOM 1329 O O . SER A 1 164 ? -14.577 -14.031 36.039 1.00 54.34 164 SER A O 1
#